Protein AF-A0A2V9Y1N3-F1 (afdb_monomer)

Mean predicted aligned error: 3.12 Å

Secondary structure (DSSP, 8-state):
--HHHHHHHHHHHHHHGGGTEEEEEEE----HHHHHHHHHHS-GGGGGGS--TTT--TGGGT---EEEEEETTT-PBP--SS-TT--SGGGSTT-TTS--

Solvent-accessible surface area (backbone atoms only — not comparable to full-atom values): 5989 Å² total; per-residue (Å²): 89,36,68,74,48,45,54,50,50,50,54,49,43,62,67,32,44,88,75,45,30,43,77,44,79,77,47,38,60,40,61,62,69,56,41,41,51,52,50,71,72,42,54,82,94,51,43,89,78,48,53,54,56,90,79,48,46,55,24,54,66,14,66,38,71,45,68,50,46,23,34,65,91,78,70,41,72,57,88,61,74,42,63,88,90,48,88,52,73,48,63,44,96,79,40,80,86,49,88,130

Sequence (100 aa):
LERPAAEALARVAQKLRPLGYGLLIHDAYRPWYVTKIFWDATPPDKKIFVADPQQGSRHNRGCAVDLTLYDFKTGTPVVMTGGYDEMSERSYAFYPGGTS

Foldseek 3Di:
DPPVQVVVLVVVQVVCVVVQKGKDWDAFQDALVVLVVCCVPDDPVLCVLGDDSVVTDCSPVRNDTDIFMAGNVVRGTDDAQDDVVDSDPSPDPVNPPDDD

Structure (mmCIF, N/CA/C/O backbone):
data_AF-A0A2V9Y1N3-F1
#
_entry.id   AF-A0A2V9Y1N3-F1
#
loop_
_atom_site.group_PDB
_atom_site.id
_atom_site.type_symbol
_atom_site.label_atom_id
_atom_site.label_alt_id
_atom_site.label_comp_id
_atom_site.label_asym_id
_atom_site.label_entity_id
_atom_site.label_seq_id
_atom_site.pdbx_PDB_ins_code
_atom_site.Cartn_x
_atom_site.Cartn_y
_atom_site.Cartn_z
_atom_site.occupancy
_atom_site.B_iso_or_equiv
_atom_site.auth_seq_id
_atom_site.auth_comp_id
_atom_site.auth_asym_id
_atom_site.auth_atom_id
_atom_site.pdbx_PDB_model_num
ATOM 1 N N . LEU A 1 1 ? 8.238 -9.474 6.139 1.00 92.69 1 LEU A N 1
ATOM 2 C CA . LEU A 1 1 ? 8.686 -8.106 6.479 1.00 92.69 1 LEU A CA 1
ATOM 3 C C . LEU A 1 1 ? 9.997 -8.214 7.231 1.00 92.69 1 LEU A C 1
ATOM 5 O O . LEU A 1 1 ? 10.141 -9.145 8.016 1.00 92.69 1 LEU A O 1
ATOM 9 N N . GLU A 1 2 ? 10.911 -7.279 7.010 1.00 97.38 2 GLU A N 1
ATOM 10 C CA . GLU A 1 2 ? 12.070 -7.099 7.884 1.00 97.38 2 GLU A CA 1
ATOM 11 C C . GLU A 1 2 ? 11.605 -6.727 9.296 1.00 97.38 2 GLU A C 1
ATOM 13 O O . GLU A 1 2 ? 10.575 -6.063 9.464 1.00 97.38 2 GLU A O 1
ATOM 18 N N . ARG A 1 3 ? 12.358 -7.146 10.321 1.00 98.00 3 ARG A N 1
ATOM 19 C CA . ARG A 1 3 ? 11.947 -6.993 11.730 1.00 98.00 3 ARG A CA 1
ATOM 20 C C . ARG A 1 3 ? 11.530 -5.554 12.088 1.00 98.00 3 ARG A C 1
ATOM 22 O O . ARG A 1 3 ? 10.438 -5.403 12.635 1.00 98.00 3 ARG A O 1
ATOM 29 N N . PRO A 1 4 ? 12.284 -4.493 11.729 1.00 98.06 4 PRO A N 1
ATOM 30 C CA . PRO A 1 4 ? 11.880 -3.124 12.058 1.00 98.06 4 PRO A CA 1
ATOM 31 C C . PRO A 1 4 ? 10.547 -2.705 11.420 1.00 98.06 4 PRO A C 1
ATOM 33 O O . PRO A 1 4 ? 9.755 -1.998 12.047 1.00 98.06 4 PRO A O 1
ATOM 36 N N . ALA A 1 5 ? 10.274 -3.156 10.191 1.00 97.81 5 ALA A N 1
ATOM 37 C CA . ALA A 1 5 ? 9.017 -2.878 9.500 1.00 97.81 5 ALA A CA 1
ATOM 38 C C . ALA A 1 5 ? 7.846 -3.629 10.153 1.00 97.81 5 ALA A C 1
ATOM 40 O O . ALA A 1 5 ? 6.783 -3.046 10.361 1.00 97.81 5 ALA A O 1
ATOM 41 N N . ALA A 1 6 ? 8.053 -4.891 10.542 1.00 98.31 6 ALA A N 1
ATOM 42 C CA . ALA A 1 6 ? 7.051 -5.685 11.253 1.00 98.31 6 ALA A CA 1
ATOM 43 C C . ALA A 1 6 ? 6.695 -5.077 12.622 1.00 98.31 6 ALA A C 1
ATOM 45 O O . ALA A 1 6 ? 5.521 -4.947 12.964 1.00 98.31 6 ALA A O 1
ATOM 46 N N . GLU A 1 7 ? 7.696 -4.641 13.387 1.00 98.56 7 GLU A N 1
ATOM 47 C CA . GLU A 1 7 ? 7.487 -3.982 14.680 1.00 98.56 7 GLU A CA 1
ATOM 48 C C . GLU A 1 7 ? 6.777 -2.630 14.529 1.00 98.56 7 GLU A C 1
ATOM 50 O O . GLU A 1 7 ? 5.910 -2.286 15.334 1.00 98.56 7 GLU A O 1
ATOM 55 N N . ALA A 1 8 ? 7.111 -1.856 13.491 1.00 98.50 8 ALA A N 1
ATOM 56 C CA . ALA A 1 8 ? 6.401 -0.619 13.178 1.00 98.50 8 ALA A CA 1
ATOM 57 C C . ALA A 1 8 ? 4.928 -0.882 12.845 1.00 98.50 8 ALA A C 1
ATOM 59 O O . ALA A 1 8 ? 4.053 -0.203 13.386 1.00 98.50 8 ALA A O 1
ATOM 60 N N . LEU A 1 9 ? 4.652 -1.900 12.030 1.00 98.44 9 LEU A N 1
ATOM 61 C CA . LEU A 1 9 ? 3.295 -2.303 11.679 1.00 98.44 9 LEU A CA 1
ATOM 62 C C . LEU A 1 9 ? 2.490 -2.735 12.913 1.00 98.44 9 LEU A C 1
ATOM 64 O O . LEU A 1 9 ? 1.341 -2.325 13.074 1.00 98.44 9 LEU A O 1
ATOM 68 N N . ALA A 1 10 ? 3.109 -3.480 13.833 1.00 98.50 10 ALA A N 1
ATOM 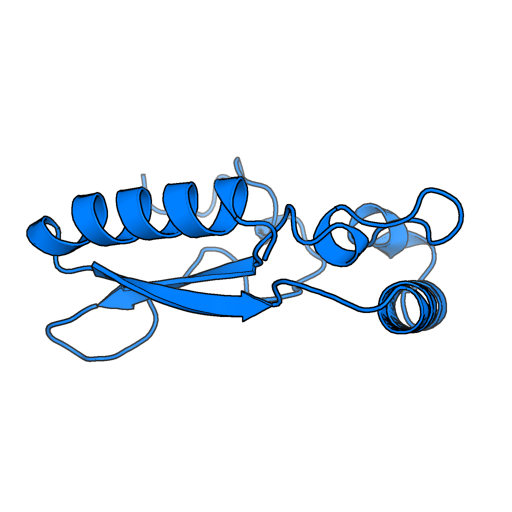69 C CA . ALA A 1 10 ? 2.484 -3.865 15.097 1.00 98.50 10 ALA A CA 1
ATOM 70 C C . ALA A 1 10 ? 2.111 -2.645 15.960 1.00 98.50 10 ALA A C 1
ATOM 72 O O . ALA A 1 10 ? 1.013 -2.594 16.516 1.00 98.50 10 ALA A O 1
ATOM 73 N N . ARG A 1 11 ? 2.977 -1.621 16.028 1.00 98.69 11 ARG A N 1
ATOM 74 C CA . ARG A 1 11 ? 2.662 -0.359 16.724 1.00 98.69 11 ARG A CA 1
ATOM 75 C C . ARG A 1 11 ? 1.495 0.385 16.072 1.00 98.69 11 ARG A C 1
ATOM 77 O O . ARG A 1 11 ? 0.679 0.961 16.786 1.00 98.69 11 ARG A O 1
ATOM 84 N N . VAL A 1 12 ? 1.395 0.375 14.740 1.00 98.25 12 VAL A N 1
ATOM 85 C CA . VAL A 1 12 ? 0.249 0.962 14.020 1.00 98.25 12 VAL A CA 1
ATOM 86 C C . VAL A 1 12 ? -1.037 0.209 14.359 1.00 98.25 12 VAL A C 1
ATOM 88 O O . VAL A 1 12 ? -2.013 0.840 14.756 1.00 98.25 12 VAL A O 1
ATOM 91 N N . ALA A 1 13 ? -1.026 -1.127 14.310 1.00 98.25 13 ALA A N 1
ATOM 92 C CA . ALA A 1 13 ? -2.182 -1.946 14.680 1.00 98.25 13 ALA A CA 1
ATOM 93 C C . ALA A 1 13 ? -2.660 -1.665 16.118 1.00 98.25 13 ALA A C 1
ATOM 95 O O . ALA A 1 13 ? -3.856 -1.513 16.362 1.00 98.25 13 ALA A O 1
ATOM 96 N N . GLN A 1 14 ? -1.731 -1.528 17.070 1.00 98.44 14 GLN A N 1
ATOM 97 C CA . GLN A 1 14 ? -2.055 -1.172 18.456 1.00 98.44 14 GLN A CA 1
ATOM 98 C C . GLN A 1 14 ? -2.696 0.216 18.576 1.00 98.44 14 GLN A C 1
ATOM 100 O O . GLN A 1 14 ? -3.641 0.378 19.344 1.00 98.44 14 GLN A O 1
ATOM 105 N N . LYS A 1 15 ? -2.216 1.204 17.810 1.00 98.50 15 LYS A N 1
ATOM 106 C CA . LYS A 1 15 ? -2.766 2.570 17.803 1.00 98.50 15 LYS A CA 1
ATOM 107 C C . LYS A 1 15 ? -4.150 2.663 17.158 1.00 98.50 15 LYS A C 1
ATOM 109 O O . LYS A 1 15 ? -4.951 3.486 17.585 1.00 98.50 15 LYS A O 1
ATOM 114 N N . LEU A 1 16 ? -4.435 1.829 16.160 1.00 98.00 16 LEU A N 1
ATOM 115 C CA . LEU A 1 16 ? -5.732 1.786 15.476 1.00 98.00 16 LEU A CA 1
ATOM 116 C C . LEU A 1 16 ? -6.806 1.049 16.282 1.00 98.00 16 LEU A C 1
ATOM 118 O O . LEU A 1 16 ? -7.986 1.379 16.184 1.00 98.00 16 LEU A O 1
ATOM 122 N N . ARG A 1 17 ? -6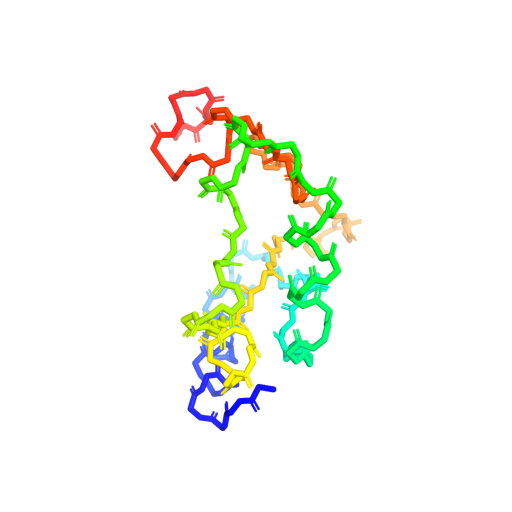.403 0.097 17.130 1.00 97.25 17 ARG A N 1
ATOM 123 C CA . ARG A 1 17 ? -7.320 -0.708 17.942 1.00 97.25 17 ARG A CA 1
ATOM 124 C C . ARG A 1 17 ? -8.335 0.108 18.767 1.00 97.25 17 ARG A C 1
ATOM 126 O O . ARG A 1 17 ? -9.517 -0.219 18.684 1.00 97.25 17 ARG A O 1
ATOM 133 N N . PRO A 1 18 ? -7.952 1.152 19.536 1.00 98.00 18 PRO A N 1
ATOM 134 C CA . PRO A 1 18 ? -8.922 1.979 20.264 1.00 98.00 18 PRO A CA 1
ATOM 135 C C . PRO A 1 18 ? -9.840 2.807 19.350 1.00 98.00 18 PRO A C 1
ATOM 137 O O . PRO A 1 18 ? -10.883 3.260 19.806 1.00 98.00 18 PRO A O 1
ATOM 14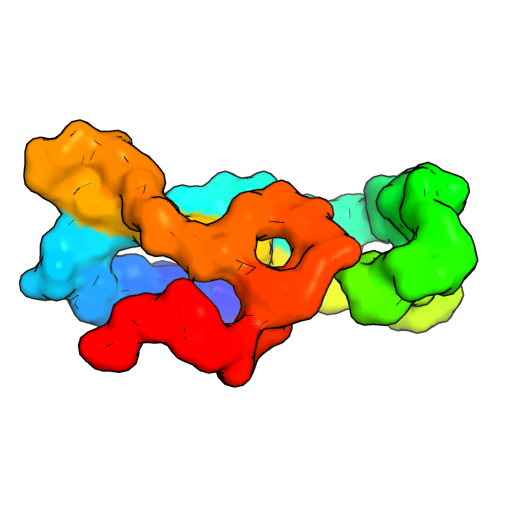0 N N . LEU A 1 19 ? -9.487 2.982 18.072 1.00 97.62 19 LEU A N 1
ATOM 141 C CA . LEU A 1 19 ? -10.319 3.652 17.068 1.00 97.62 19 LEU A CA 1
ATOM 142 C C . LEU A 1 19 ? -11.327 2.699 16.401 1.00 97.62 19 LEU A C 1
ATOM 144 O O . LEU A 1 19 ? -12.096 3.130 15.550 1.00 97.62 19 LEU A O 1
ATOM 148 N N . GLY A 1 20 ? -11.336 1.416 16.781 1.00 98.00 20 GLY A N 1
ATOM 149 C CA . GLY A 1 20 ? -12.233 0.409 16.210 1.00 98.00 20 GLY A CA 1
ATOM 150 C C . GLY A 1 20 ? -11.748 -0.196 14.892 1.00 98.00 20 GLY A C 1
ATOM 151 O O . GLY A 1 20 ? -12.522 -0.898 14.244 1.00 98.00 20 GLY A O 1
ATOM 152 N N . TYR A 1 21 ? -10.487 0.037 14.514 1.00 98.38 21 TYR A N 1
ATOM 153 C CA . TYR A 1 21 ? -9.923 -0.433 13.251 1.00 98.38 21 TYR A CA 1
ATOM 154 C C . TYR A 1 21 ? -8.824 -1.477 13.438 1.00 98.38 21 TYR A C 1
ATOM 156 O O . TYR A 1 21 ? -7.988 -1.390 14.344 1.00 98.38 21 TYR A O 1
ATOM 164 N N . GLY A 1 22 ? -8.784 -2.425 12.506 1.00 98.00 22 GLY A N 1
ATOM 165 C CA . GLY A 1 22 ? -7.664 -3.329 12.285 1.00 98.00 22 GLY A CA 1
ATOM 166 C C . GLY A 1 22 ? -7.016 -3.119 10.919 1.00 98.00 22 GLY A C 1
ATOM 167 O O . GLY A 1 22 ? -7.517 -2.377 10.078 1.00 98.00 22 GLY A O 1
ATOM 168 N N . LEU A 1 23 ? -5.884 -3.789 10.707 1.00 98.06 23 LEU A N 1
ATOM 169 C CA . LEU A 1 23 ? -5.156 -3.786 9.438 1.00 98.06 23 LEU A CA 1
ATOM 170 C C . LEU A 1 23 ? -5.470 -5.059 8.649 1.00 98.06 23 LEU A C 1
ATOM 172 O O . LEU A 1 23 ? -5.376 -6.157 9.199 1.00 98.06 23 LEU A O 1
ATOM 176 N N . LEU A 1 24 ? -5.779 -4.910 7.364 1.00 97.31 24 LEU A N 1
ATOM 177 C CA . LEU A 1 24 ? -5.873 -6.000 6.396 1.00 97.31 24 LEU A CA 1
ATOM 178 C C . LEU A 1 24 ? -4.712 -5.861 5.406 1.00 97.31 24 LEU A C 1
ATOM 180 O O . LEU A 1 24 ? -4.622 -4.861 4.700 1.00 97.31 24 LEU A O 1
ATOM 184 N N . ILE A 1 25 ? -3.807 -6.841 5.386 1.00 97.44 25 ILE A N 1
ATOM 185 C CA . ILE A 1 25 ? -2.585 -6.802 4.570 1.00 97.44 25 ILE A CA 1
ATOM 186 C C . ILE A 1 25 ? -2.866 -7.427 3.201 1.00 97.44 25 ILE A C 1
ATOM 188 O O . ILE A 1 25 ? -3.312 -8.571 3.136 1.00 97.44 25 ILE A O 1
ATOM 192 N N . HIS A 1 26 ? -2.571 -6.691 2.130 1.00 97.12 26 HIS A N 1
ATOM 193 C CA . HIS A 1 26 ? -2.660 -7.170 0.750 1.00 97.12 26 HIS A CA 1
ATOM 194 C C . HIS A 1 26 ? -1.326 -7.729 0.262 1.00 97.12 26 HIS A C 1
ATOM 196 O O . HIS A 1 26 ? -1.281 -8.843 -0.253 1.00 97.12 26 HIS A O 1
ATOM 202 N N . ASP A 1 27 ? -0.238 -6.989 0.481 1.00 97.62 27 ASP A N 1
ATOM 203 C CA . ASP A 1 27 ? 1.104 -7.431 0.117 1.00 97.62 27 ASP A CA 1
ATOM 204 C C . ASP A 1 27 ? 2.163 -6.921 1.099 1.00 97.62 27 ASP A C 1
ATOM 206 O O . ASP A 1 27 ? 1.991 -5.913 1.780 1.00 97.62 27 ASP A O 1
ATOM 210 N N . ALA A 1 28 ? 3.277 -7.639 1.195 1.00 97.56 28 ALA A N 1
ATOM 211 C CA . ALA A 1 28 ? 4.393 -7.312 2.066 1.00 97.56 28 ALA A CA 1
ATOM 212 C C . ALA A 1 28 ? 5.721 -7.658 1.384 1.00 97.56 28 ALA A C 1
ATOM 214 O O . ALA A 1 28 ? 6.182 -6.943 0.499 1.00 97.56 28 ALA A O 1
ATOM 215 N N . TYR A 1 29 ? 6.373 -8.750 1.793 1.00 97.88 29 TYR A N 1
ATOM 216 C CA . TYR A 1 29 ? 7.553 -9.205 1.070 1.00 97.88 29 TYR A CA 1
ATOM 217 C C . TYR A 1 29 ? 7.136 -9.767 -0.289 1.00 97.88 29 TYR A C 1
ATOM 219 O O . TYR A 1 29 ? 6.416 -10.760 -0.357 1.00 97.88 29 TYR A O 1
ATOM 227 N N . ARG A 1 30 ? 7.667 -9.162 -1.350 1.00 97.69 30 ARG A N 1
ATOM 228 C CA . ARG A 1 30 ? 7.449 -9.571 -2.737 1.00 97.69 30 ARG A CA 1
ATOM 229 C C . ARG A 1 30 ? 8.783 -10.035 -3.316 1.00 97.69 30 ARG A C 1
ATOM 231 O O . ARG A 1 30 ? 9.708 -9.225 -3.347 1.00 97.69 30 ARG A O 1
ATOM 238 N N . PRO A 1 31 ? 8.942 -11.280 -3.790 1.00 97.44 31 PRO A N 1
ATOM 239 C CA . PRO A 1 31 ? 10.148 -11.686 -4.509 1.00 97.44 31 PRO A CA 1
ATOM 240 C C . PRO A 1 31 ? 10.399 -10.811 -5.745 1.00 97.44 31 PRO A C 1
ATOM 242 O O . PRO A 1 31 ? 9.456 -10.371 -6.402 1.00 97.44 31 PRO A O 1
ATOM 245 N N . TRP A 1 32 ? 11.667 -10.580 -6.102 1.00 97.62 32 TRP A N 1
ATOM 246 C CA . TRP A 1 32 ? 12.024 -9.696 -7.224 1.00 97.62 32 TRP A CA 1
ATOM 247 C C . TRP A 1 32 ? 11.358 -10.091 -8.550 1.00 97.62 32 TRP A C 1
ATOM 249 O O . TRP A 1 32 ? 10.888 -9.223 -9.283 1.00 97.62 32 TRP A O 1
ATOM 259 N N . TYR A 1 33 ? 11.248 -11.393 -8.838 1.00 97.81 33 TYR A N 1
ATOM 260 C CA . TYR A 1 33 ? 10.636 -11.861 -10.085 1.00 97.81 33 TYR A CA 1
ATOM 261 C C . TYR A 1 33 ? 9.163 -11.438 -10.210 1.00 97.81 33 TYR A C 1
ATOM 263 O O . TYR A 1 33 ? 8.696 -11.191 -11.316 1.00 97.81 33 TYR A O 1
ATOM 271 N N . VAL A 1 34 ? 8.442 -11.277 -9.094 1.00 97.31 34 VAL A N 1
ATOM 272 C CA . VAL A 1 34 ? 7.061 -10.774 -9.101 1.00 97.31 34 VAL A CA 1
ATOM 273 C C . VAL A 1 34 ? 7.036 -9.286 -9.464 1.00 97.31 34 VAL A C 1
ATOM 275 O O . VAL A 1 34 ? 6.197 -8.875 -10.258 1.00 97.31 34 VAL A O 1
ATOM 278 N N . THR A 1 35 ? 7.996 -8.481 -8.981 1.00 97.19 35 THR A N 1
ATOM 279 C CA . THR A 1 35 ? 8.170 -7.088 -9.446 1.00 97.19 35 THR A CA 1
ATOM 280 C C . THR A 1 35 ? 8.378 -7.039 -10.958 1.00 97.19 35 THR A C 1
ATOM 282 O O . THR A 1 35 ? 7.777 -6.207 -11.633 1.00 97.19 35 THR A O 1
ATOM 285 N N . LYS A 1 36 ? 9.201 -7.944 -11.505 1.00 97.88 36 LYS A N 1
ATOM 286 C CA . LYS A 1 36 ? 9.438 -8.026 -12.952 1.00 97.88 36 LYS A CA 1
ATOM 287 C C . LYS A 1 36 ? 8.161 -8.380 -13.718 1.00 97.88 36 LYS A C 1
ATOM 289 O O . LYS A 1 36 ? 7.869 -7.717 -14.706 1.00 97.88 36 LYS A O 1
ATOM 294 N N . ILE A 1 37 ? 7.381 -9.349 -13.233 1.00 97.88 37 ILE A N 1
ATOM 295 C CA . ILE A 1 37 ? 6.085 -9.714 -13.827 1.00 97.88 37 ILE A CA 1
ATOM 296 C C . ILE A 1 37 ? 5.129 -8.516 -13.828 1.00 97.88 37 ILE A C 1
ATOM 298 O O . ILE A 1 37 ? 4.523 -8.230 -14.856 1.00 97.88 37 ILE A O 1
ATOM 302 N N . PHE A 1 38 ? 5.023 -7.784 -12.714 1.00 96.38 38 PHE A N 1
ATOM 303 C CA . PHE A 1 38 ? 4.161 -6.600 -12.633 1.00 96.38 38 PHE A CA 1
ATOM 304 C C . PHE A 1 38 ? 4.599 -5.535 -13.636 1.00 96.38 38 PHE A C 1
ATOM 306 O O . PHE A 1 38 ? 3.774 -4.998 -14.369 1.00 96.38 38 PHE A O 1
ATOM 313 N N . TRP A 1 39 ? 5.902 -5.266 -13.718 1.00 97.50 39 TRP A N 1
ATOM 314 C CA . TRP A 1 39 ? 6.457 -4.307 -14.668 1.00 97.50 39 TRP A CA 1
ATOM 315 C C . TRP A 1 39 ? 6.199 -4.682 -16.131 1.00 97.50 39 TRP A C 1
ATOM 317 O O . TRP A 1 39 ? 5.914 -3.802 -16.943 1.00 97.50 39 TRP A O 1
ATOM 327 N N . ASP A 1 40 ? 6.299 -5.9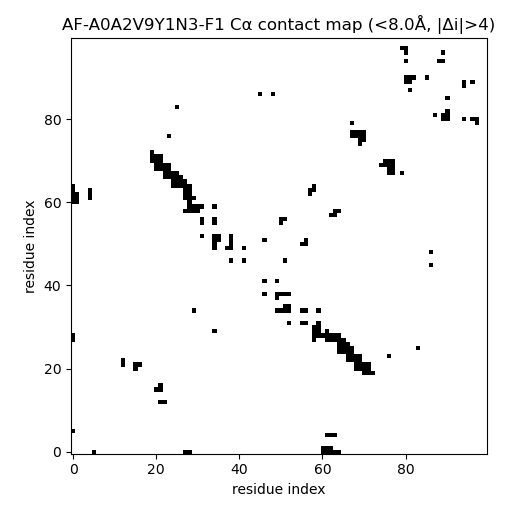68 -16.468 1.00 97.81 40 ASP A N 1
ATOM 328 C CA . ASP A 1 40 ? 6.086 -6.467 -17.830 1.00 97.81 40 ASP A CA 1
ATOM 329 C C . ASP A 1 40 ? 4.610 -6.459 -18.229 1.00 97.81 40 ASP A C 1
ATOM 331 O O . ASP A 1 40 ? 4.287 -6.176 -19.380 1.00 97.81 40 ASP A O 1
ATOM 335 N N . ALA A 1 41 ? 3.717 -6.734 -17.276 1.00 97.00 41 ALA A N 1
ATOM 336 C CA . ALA A 1 41 ? 2.274 -6.704 -17.485 1.00 97.00 41 ALA A CA 1
ATOM 337 C C . ALA A 1 41 ? 1.692 -5.278 -17.501 1.00 97.00 41 ALA A C 1
ATOM 339 O O . ALA A 1 41 ? 0.566 -5.084 -17.957 1.00 97.00 41 ALA A O 1
ATOM 340 N N . THR A 1 42 ? 2.432 -4.279 -17.006 1.00 97.00 42 THR A N 1
ATOM 341 C CA . THR A 1 42 ? 1.939 -2.900 -16.878 1.00 97.00 42 THR A CA 1
ATOM 342 C C . THR A 1 42 ? 2.193 -2.089 -18.157 1.00 97.00 42 THR A C 1
ATOM 344 O O . THR A 1 42 ? 3.348 -1.974 -18.590 1.00 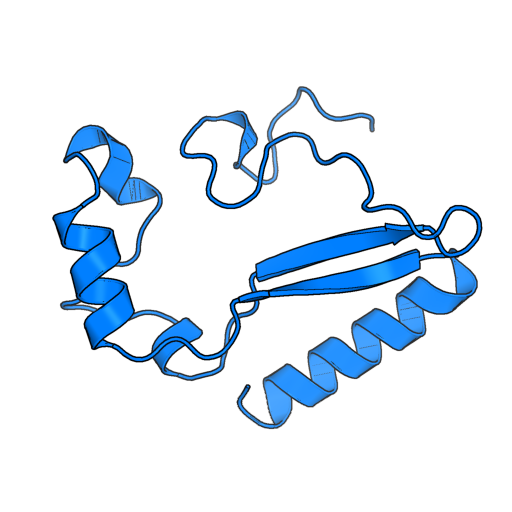97.00 42 THR A O 1
ATOM 347 N N . PRO A 1 43 ? 1.153 -1.459 -18.744 1.00 97.00 43 PRO A N 1
ATOM 348 C CA . PRO A 1 43 ? 1.299 -0.564 -19.889 1.00 97.00 43 PRO A CA 1
ATOM 349 C C . PRO A 1 43 ? 2.302 0.575 -19.641 1.00 97.00 43 PRO A C 1
ATOM 351 O O . PRO A 1 43 ? 2.408 1.053 -18.508 1.00 97.00 43 PRO A O 1
ATOM 354 N N . PRO A 1 44 ? 3.027 1.057 -20.672 1.00 96.69 44 PRO A N 1
ATOM 355 C CA . PRO A 1 44 ? 4.046 2.098 -20.513 1.00 96.69 44 PRO A CA 1
ATOM 356 C C . PRO A 1 44 ? 3.572 3.361 -19.777 1.00 96.69 44 PRO A C 1
ATOM 358 O O . PRO A 1 44 ? 4.297 3.874 -18.928 1.00 96.69 44 PRO A O 1
ATOM 361 N N . ASP A 1 45 ? 2.352 3.826 -20.045 1.00 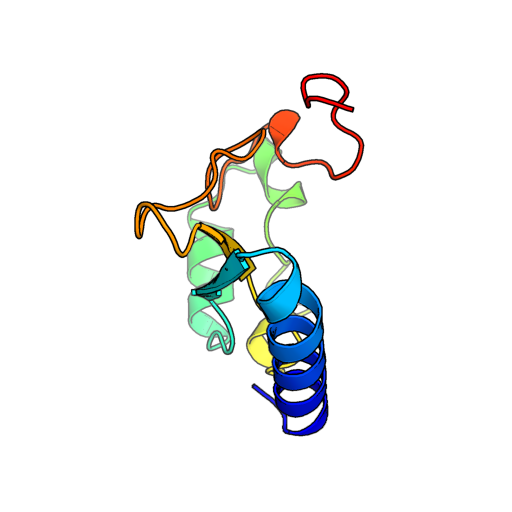96.50 45 ASP A N 1
ATOM 362 C CA . ASP A 1 45 ? 1.738 5.012 -19.431 1.00 96.50 45 ASP A CA 1
ATOM 363 C C . ASP A 1 45 ? 1.372 4.818 -17.948 1.00 96.50 45 ASP A C 1
ATOM 365 O O . ASP A 1 45 ? 1.166 5.789 -17.222 1.00 96.50 45 ASP A O 1
ATOM 369 N N . LYS A 1 46 ? 1.334 3.569 -17.473 1.00 96.50 46 LYS A N 1
ATOM 370 C CA . LYS A 1 46 ? 1.003 3.204 -16.090 1.00 96.50 46 LYS A CA 1
ATOM 371 C C . LYS A 1 46 ? 2.212 2.784 -15.261 1.00 96.50 46 LYS A C 1
ATOM 373 O O . LYS A 1 46 ? 2.078 2.531 -14.067 1.00 96.50 46 LYS A O 1
ATOM 378 N N . LYS A 1 47 ? 3.416 2.781 -15.838 1.00 95.75 47 LYS A N 1
ATOM 379 C CA . LYS A 1 47 ? 4.637 2.370 -15.125 1.00 95.75 47 LYS A CA 1
ATOM 380 C C . LYS A 1 47 ? 5.001 3.255 -13.937 1.00 95.75 47 LYS A C 1
ATOM 382 O O . LYS A 1 47 ? 5.745 2.815 -13.074 1.00 95.75 47 LYS A O 1
ATOM 387 N N . ILE A 1 48 ? 4.433 4.456 -13.839 1.00 95.12 48 ILE A N 1
ATOM 388 C CA . ILE A 1 48 ? 4.557 5.307 -12.648 1.00 95.12 48 ILE A CA 1
ATOM 389 C C . ILE A 1 48 ? 3.998 4.652 -11.369 1.00 95.12 48 ILE A C 1
ATOM 391 O O . ILE A 1 48 ? 4.396 5.040 -10.275 1.00 95.12 48 ILE A O 1
ATOM 395 N N . PHE A 1 49 ? 3.097 3.668 -11.496 1.00 94.94 49 PHE A N 1
ATOM 396 C CA . PHE A 1 49 ? 2.459 2.975 -10.371 1.00 94.94 49 PHE A CA 1
ATOM 397 C C . PHE A 1 49 ? 3.202 1.711 -9.923 1.00 94.94 49 PHE A C 1
ATOM 399 O O . PHE A 1 49 ? 2.868 1.142 -8.887 1.00 94.94 49 PHE A O 1
ATOM 406 N N . VAL A 1 50 ? 4.210 1.256 -10.672 1.00 95.75 50 VAL A N 1
ATOM 407 C CA . VAL A 1 50 ? 4.951 0.025 -10.366 1.00 95.75 50 VAL A CA 1
ATOM 408 C C . VAL A 1 50 ? 6.451 0.289 -10.312 1.00 95.75 50 VAL A C 1
ATOM 410 O O . VAL A 1 50 ? 6.988 1.133 -11.021 1.00 95.75 50 VAL A O 1
ATOM 413 N N . ALA A 1 51 ? 7.154 -0.432 -9.442 1.00 95.81 51 ALA A N 1
ATOM 414 C CA . ALA A 1 51 ? 8.594 -0.257 -9.294 1.00 95.81 51 ALA A CA 1
ATOM 415 C C . ALA A 1 51 ? 9.350 -0.786 -10.523 1.00 95.81 51 ALA A C 1
ATOM 417 O O . ALA A 1 51 ? 9.079 -1.895 -10.986 1.00 95.81 51 ALA A O 1
ATOM 418 N N . ASP A 1 52 ? 10.350 -0.033 -10.987 1.00 96.69 52 ASP A N 1
ATOM 419 C CA . ASP A 1 52 ? 11.286 -0.510 -12.004 1.00 96.69 52 ASP A CA 1
ATOM 420 C C . ASP A 1 52 ? 12.116 -1.677 -11.433 1.00 96.69 52 ASP A C 1
ATOM 422 O O . ASP A 1 52 ? 12.859 -1.489 -10.460 1.00 96.69 52 ASP A O 1
ATOM 426 N N . PRO A 1 53 ? 12.032 -2.890 -12.012 1.00 95.94 53 PRO A N 1
ATOM 427 C CA . PRO A 1 53 ? 12.770 -4.047 -11.526 1.00 95.94 53 PRO A CA 1
ATOM 428 C C . PRO A 1 53 ? 14.291 -3.833 -11.547 1.00 95.94 53 PRO A C 1
ATOM 430 O O . PRO A 1 53 ? 14.978 -4.460 -10.742 1.00 95.94 53 PRO A O 1
ATOM 433 N N . GLN A 1 54 ? 14.829 -2.935 -12.382 1.00 96.19 54 GLN A N 1
ATOM 434 C CA . GLN A 1 54 ? 16.261 -2.600 -12.387 1.00 96.19 54 GLN A CA 1
ATOM 435 C C . GLN A 1 54 ? 16.711 -1.894 -11.100 1.00 96.19 54 GLN A C 1
ATOM 437 O O . GLN A 1 54 ? 17.850 -2.051 -10.673 1.00 96.19 54 GLN A O 1
ATOM 442 N N . GLN A 1 55 ? 15.813 -1.145 -10.456 1.00 95.12 55 GLN A N 1
ATOM 443 C CA . GLN A 1 55 ? 16.067 -0.456 -9.183 1.00 95.12 55 GLN A CA 1
ATOM 444 C C . GLN A 1 55 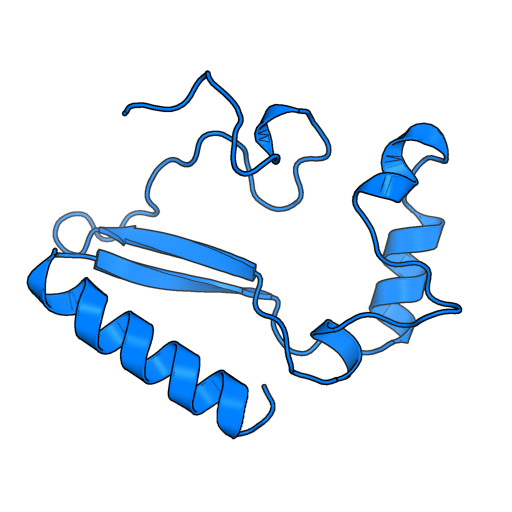? 15.618 -1.299 -7.973 1.00 95.12 55 GLN A C 1
ATOM 446 O O . GLN A 1 55 ? 15.982 -1.038 -6.818 1.00 95.12 55 GLN A O 1
ATOM 451 N N . GLY A 1 56 ? 14.816 -2.330 -8.248 1.00 92.81 56 GLY A N 1
ATOM 452 C CA . GLY A 1 56 ? 14.131 -3.144 -7.259 1.00 92.81 56 GLY A CA 1
ATOM 453 C C . GLY A 1 56 ? 13.000 -2.389 -6.558 1.00 92.81 56 GLY A C 1
ATOM 454 O O . GLY A 1 56 ? 12.807 -1.186 -6.701 1.00 92.81 56 GLY A O 1
ATOM 455 N N . SER A 1 57 ? 12.247 -3.117 -5.741 1.00 96.06 57 SER A N 1
ATOM 456 C CA . SER A 1 57 ? 11.149 -2.589 -4.932 1.00 96.06 57 SER A CA 1
ATOM 457 C C . SER A 1 57 ? 11.497 -2.614 -3.444 1.00 96.06 57 SER A C 1
ATOM 459 O O . SER A 1 57 ? 12.236 -3.484 -2.973 1.00 96.06 57 SER A O 1
ATOM 461 N N . ARG A 1 58 ? 10.904 -1.704 -2.661 1.00 96.94 58 ARG A N 1
ATOM 462 C CA . ARG A 1 58 ? 10.926 -1.786 -1.189 1.00 96.94 58 ARG A CA 1
ATOM 463 C C . ARG A 1 58 ? 10.296 -3.091 -0.685 1.00 96.94 58 ARG A C 1
ATOM 465 O O . ARG A 1 58 ? 10.766 -3.632 0.316 1.00 96.94 58 ARG A O 1
ATOM 472 N N . HIS A 1 59 ? 9.326 -3.642 -1.418 1.00 97.88 59 HIS A N 1
ATOM 473 C CA . HIS A 1 59 ? 8.749 -4.958 -1.133 1.00 97.88 59 HIS A CA 1
ATOM 474 C C . HIS A 1 59 ? 9.782 -6.087 -1.270 1.00 97.88 59 HIS A C 1
ATOM 476 O O . HIS A 1 59 ? 9.776 -7.017 -0.467 1.00 97.88 59 HIS A O 1
ATOM 482 N N . ASN A 1 60 ? 10.739 -5.979 -2.206 1.00 97.12 60 ASN A N 1
ATOM 483 C CA . ASN A 1 60 ? 11.814 -6.974 -2.367 1.00 97.12 60 ASN A CA 1
ATOM 484 C C . ASN A 1 60 ? 12.766 -7.016 -1.171 1.00 97.12 60 ASN A C 1
ATOM 486 O O . ASN A 1 60 ? 13.457 -8.008 -0.967 1.00 97.12 60 ASN A O 1
ATOM 490 N N . ARG A 1 61 ? 12.790 -5.943 -0.377 1.00 96.38 61 ARG A N 1
ATOM 491 C CA . ARG A 1 61 ? 13.623 -5.803 0.820 1.00 96.38 61 ARG A CA 1
ATOM 492 C C . ARG A 1 61 ? 12.823 -6.035 2.101 1.00 96.38 61 ARG A C 1
ATOM 494 O O . ARG A 1 61 ? 13.338 -5.780 3.173 1.00 96.38 61 ARG A O 1
ATOM 501 N N . GLY A 1 62 ? 11.548 -6.429 2.002 1.00 96.75 62 GLY A N 1
ATOM 502 C CA . GLY A 1 62 ? 10.674 -6.607 3.164 1.00 96.75 62 GLY A CA 1
ATOM 503 C C . GLY A 1 62 ? 10.370 -5.316 3.935 1.00 96.75 62 GLY A C 1
ATOM 504 O O . GLY A 1 62 ? 9.944 -5.400 5.086 1.00 96.75 62 GLY A O 1
ATOM 505 N N . CYS A 1 63 ? 10.574 -4.147 3.319 1.00 97.25 63 CYS A N 1
ATOM 506 C CA . CYS A 1 63 ? 10.459 -2.826 3.950 1.00 97.25 63 CYS A CA 1
ATOM 507 C C . CYS A 1 63 ? 9.214 -2.039 3.503 1.00 97.25 63 CYS A C 1
ATOM 509 O O . CYS A 1 63 ? 9.150 -0.829 3.714 1.00 97.25 63 CYS A O 1
ATOM 511 N N . ALA A 1 64 ? 8.254 -2.695 2.853 1.00 97.50 64 ALA A N 1
ATOM 512 C CA . ALA A 1 64 ? 6.985 -2.108 2.440 1.00 97.50 64 ALA A CA 1
ATOM 513 C C . ALA A 1 64 ? 5.835 -3.080 2.711 1.00 97.50 64 ALA A C 1
ATOM 515 O O . ALA A 1 64 ? 6.044 -4.294 2.791 1.00 97.50 64 ALA A O 1
ATOM 516 N N . VAL A 1 65 ? 4.646 -2.515 2.889 1.00 98.00 65 VAL A N 1
ATOM 517 C CA . VAL A 1 65 ? 3.393 -3.234 3.089 1.00 98.00 65 VAL A CA 1
ATOM 518 C C . VAL A 1 65 ? 2.283 -2.453 2.393 1.00 98.00 65 VAL A C 1
ATOM 520 O O . VAL A 1 65 ? 2.158 -1.249 2.615 1.00 98.00 65 VAL A O 1
ATOM 523 N N . ASP A 1 66 ? 1.492 -3.150 1.587 1.00 97.50 66 ASP A N 1
ATOM 524 C CA . ASP A 1 66 ? 0.242 -2.647 1.032 1.00 97.50 66 ASP A CA 1
ATOM 525 C C . ASP A 1 66 ? -0.891 -3.164 1.911 1.00 97.50 66 ASP A C 1
ATOM 527 O O . ASP A 1 66 ? -0.973 -4.361 2.204 1.00 97.50 66 ASP A O 1
ATOM 531 N N . LEU A 1 67 ? -1.748 -2.267 2.382 1.00 97.75 67 LEU A N 1
ATOM 532 C CA . LEU A 1 67 ? -2.792 -2.611 3.336 1.00 97.75 67 LEU A CA 1
ATOM 533 C C . LEU A 1 67 ? -3.995 -1.687 3.211 1.00 97.75 67 LEU A C 1
ATOM 535 O O . LEU A 1 67 ? -3.904 -0.584 2.676 1.00 97.75 67 LEU A O 1
ATOM 539 N N . THR A 1 68 ? -5.103 -2.139 3.779 1.00 97.31 68 THR A N 1
ATOM 540 C CA . THR A 1 68 ? -6.281 -1.325 4.061 1.00 97.31 68 THR A CA 1
ATOM 541 C C . THR A 1 68 ? -6.666 -1.454 5.537 1.00 97.31 68 THR A C 1
ATOM 543 O O . THR A 1 68 ? -6.076 -2.231 6.298 1.00 97.31 68 THR A O 1
ATOM 546 N N . LEU A 1 69 ? -7.654 -0.672 5.956 1.00 97.62 69 LEU A N 1
ATOM 547 C CA . LEU A 1 69 ? -8.294 -0.803 7.257 1.00 97.62 69 LEU A CA 1
ATOM 548 C C . LEU A 1 69 ? -9.482 -1.761 7.149 1.00 97.62 69 LEU A C 1
ATOM 550 O O . LEU A 1 69 ? -10.125 -1.843 6.106 1.00 97.62 69 LEU A O 1
ATOM 554 N N . TYR A 1 70 ? -9.819 -2.443 8.236 1.00 97.50 70 TYR A N 1
ATOM 555 C CA . TYR A 1 70 ? -11.133 -3.063 8.401 1.00 97.50 70 TYR A CA 1
ATOM 556 C C . TYR A 1 70 ? -11.758 -2.606 9.714 1.00 97.50 70 TYR A C 1
ATOM 558 O O . TYR A 1 70 ? -11.052 -2.345 10.691 1.00 97.50 70 TYR A O 1
ATOM 566 N N . ASP A 1 71 ? -13.078 -2.479 9.724 1.00 97.81 71 ASP A N 1
ATOM 567 C CA . ASP A 1 71 ? -13.839 -2.072 10.901 1.00 97.81 71 ASP A CA 1
ATOM 568 C C . ASP A 1 71 ? -14.147 -3.295 11.780 1.00 97.81 71 ASP A C 1
ATOM 570 O O . ASP A 1 71 ? -14.605 -4.329 11.296 1.00 97.81 71 ASP A O 1
ATOM 574 N N . PHE A 1 72 ? -13.890 -3.201 13.087 1.00 95.94 72 PHE A N 1
ATOM 575 C CA . PHE A 1 72 ? -14.098 -4.324 14.007 1.00 95.94 72 PHE A CA 1
ATOM 576 C C . PHE A 1 72 ? -15.563 -4.661 14.259 1.00 95.94 72 PHE A C 1
ATOM 578 O O . PHE A 1 72 ? -15.862 -5.804 14.599 1.00 95.94 72 PHE A O 1
ATOM 585 N N . LYS A 1 73 ? -16.470 -3.686 14.155 1.00 96.19 73 LYS A N 1
ATOM 586 C CA . LYS A 1 73 ? -17.891 -3.909 14.448 1.00 96.19 73 LYS A CA 1
ATOM 587 C C . LYS A 1 73 ? -18.549 -4.723 13.343 1.00 96.19 73 LYS A C 1
ATOM 589 O O . LYS A 1 73 ? -19.371 -5.589 13.616 1.00 96.19 73 LYS A O 1
ATOM 594 N N . THR A 1 74 ? -18.190 -4.415 12.106 1.00 96.62 74 THR A N 1
ATOM 595 C CA . THR A 1 74 ? -18.750 -4.997 10.886 1.00 96.62 74 THR A CA 1
ATOM 596 C C . THR A 1 74 ? -17.910 -6.156 10.357 1.00 96.62 74 THR A C 1
ATOM 598 O O . THR A 1 74 ? -18.434 -7.020 9.663 1.00 96.62 74 THR A O 1
ATOM 601 N N . GLY A 1 75 ? -16.613 -6.189 10.676 1.00 95.38 75 GLY A N 1
ATOM 602 C CA . GLY A 1 75 ? -15.657 -7.145 10.119 1.00 95.38 75 GLY A CA 1
ATOM 603 C C . GLY A 1 75 ? -15.319 -6.885 8.649 1.00 95.38 75 GLY A C 1
ATOM 604 O O . GLY A 1 75 ? -14.685 -7.729 8.017 1.00 95.38 75 GLY A O 1
ATOM 605 N N . THR A 1 76 ? -15.739 -5.749 8.084 1.00 96.94 76 THR A N 1
ATOM 606 C CA .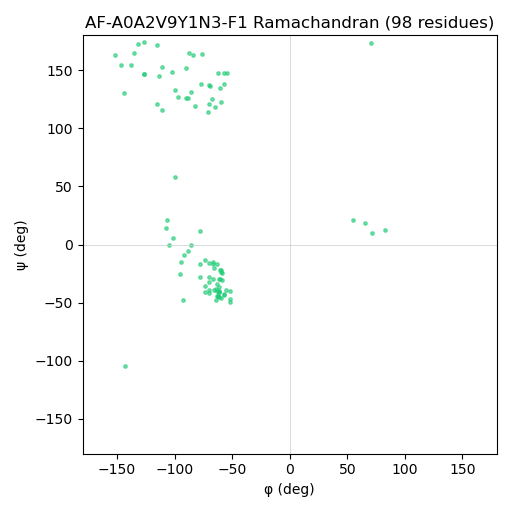 THR A 1 76 ? -15.586 -5.456 6.654 1.00 96.94 76 THR A CA 1
ATOM 607 C C . THR A 1 76 ? -14.435 -4.487 6.377 1.00 96.94 76 THR A C 1
ATOM 609 O O . THR A 1 76 ? -14.185 -3.600 7.202 1.00 96.94 76 THR A O 1
ATOM 612 N N . PRO A 1 77 ? -13.754 -4.599 5.218 1.00 96.75 77 PRO A N 1
ATOM 613 C CA . PRO A 1 77 ? -12.782 -3.602 4.780 1.00 96.75 77 PRO A CA 1
ATOM 614 C C . PRO A 1 77 ? -13.408 -2.208 4.684 1.00 96.75 77 PRO A C 1
ATOM 616 O O . PRO A 1 77 ? -14.524 -2.048 4.190 1.00 96.75 77 PRO A O 1
ATOM 619 N N . VAL A 1 78 ? -12.674 -1.195 5.134 1.00 95.31 78 VAL A N 1
ATOM 620 C CA . VAL A 1 78 ? -13.050 0.210 4.969 1.00 95.31 78 VAL A CA 1
ATOM 621 C C . VAL A 1 78 ? -12.933 0.577 3.493 1.00 95.31 78 VAL A C 1
ATOM 623 O O . VAL A 1 78 ? -11.957 0.227 2.825 1.00 95.31 78 VAL A O 1
ATOM 626 N N . VAL A 1 79 ? -13.932 1.300 2.986 1.00 92.75 79 VAL A N 1
ATOM 627 C CA . VAL A 1 79 ? -13.932 1.806 1.612 1.00 92.75 79 VAL A CA 1
ATOM 628 C C . VAL A 1 79 ? -12.903 2.929 1.497 1.00 92.75 79 VAL A C 1
ATOM 630 O O . VAL A 1 79 ? -13.059 3.986 2.103 1.00 92.75 79 VAL A O 1
ATOM 633 N N . MET A 1 80 ? -11.850 2.685 0.718 1.00 92.75 80 MET A N 1
ATOM 634 C CA . MET A 1 80 ? -10.831 3.681 0.386 1.00 92.75 80 MET A CA 1
ATOM 635 C C . MET A 1 80 ? -11.236 4.484 -0.854 1.00 92.75 80 MET A C 1
ATOM 637 O O . MET A 1 80 ? -12.127 4.088 -1.610 1.00 92.75 80 MET A O 1
ATOM 641 N N . THR A 1 81 ? -10.565 5.613 -1.091 1.00 93.25 81 THR A N 1
ATOM 642 C CA . THR A 1 81 ? -10.820 6.454 -2.271 1.00 93.25 81 THR A CA 1
ATOM 643 C C . THR A 1 81 ? -10.577 5.732 -3.579 1.00 93.25 81 THR A C 1
ATOM 645 O O . THR A 1 81 ? -11.250 6.079 -4.538 1.00 93.25 81 THR A O 1
ATOM 648 N N . GLY A 1 82 ? -9.660 4.766 -3.623 1.00 92.62 82 GLY A N 1
ATOM 649 C CA . GLY A 1 82 ? -9.365 3.889 -4.755 1.00 92.62 82 GLY A CA 1
ATOM 650 C C . GLY A 1 82 ? -9.221 2.434 -4.301 1.00 92.62 82 GLY A C 1
ATOM 651 O O . GLY A 1 82 ? -9.105 2.153 -3.106 1.00 92.62 82 GLY A O 1
ATOM 652 N N . GLY A 1 83 ? -9.271 1.505 -5.252 1.00 93.75 83 GLY A N 1
ATOM 653 C CA . GLY A 1 83 ? -9.062 0.080 -5.010 1.00 93.75 83 GLY A CA 1
ATOM 654 C C . GLY A 1 83 ? -7.590 -0.293 -4.811 1.00 93.75 83 GLY A C 1
A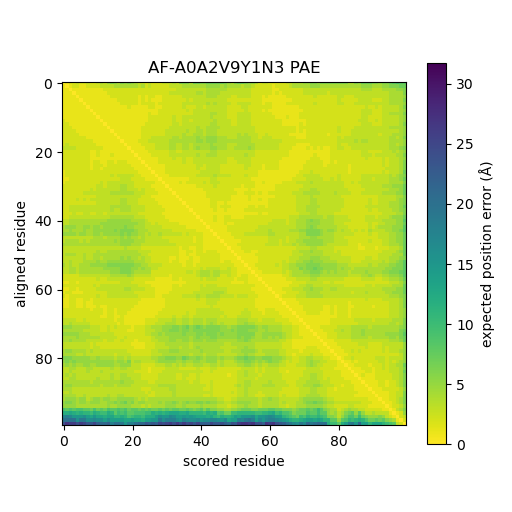TOM 655 O O . GLY A 1 83 ? -6.682 0.459 -5.166 1.00 93.75 83 GLY A O 1
ATOM 656 N N . TYR A 1 84 ? -7.356 -1.493 -4.273 1.00 94.06 84 TYR A N 1
ATOM 657 C CA . TYR A 1 84 ? -6.016 -2.081 -4.245 1.00 94.06 84 TYR A CA 1
ATOM 658 C C . TYR A 1 84 ? -5.488 -2.273 -5.678 1.00 94.06 84 TYR A C 1
ATOM 660 O O . TYR A 1 84 ? -6.235 -2.721 -6.547 1.00 94.06 84 TYR A O 1
ATOM 668 N N . ASP A 1 85 ? -4.226 -1.901 -5.912 1.00 93.56 85 ASP A N 1
ATOM 669 C CA . ASP A 1 85 ? -3.556 -1.886 -7.223 1.00 93.56 85 ASP A CA 1
ATOM 670 C C . ASP A 1 85 ? -4.280 -1.081 -8.327 1.00 93.56 85 ASP A C 1
ATOM 672 O O . ASP A 1 85 ? -4.016 -1.249 -9.521 1.00 93.56 85 ASP A O 1
ATOM 676 N N . GLU A 1 86 ? -5.166 -0.147 -7.960 1.00 95.00 86 GLU A N 1
ATOM 677 C CA . GLU A 1 86 ? -5.777 0.764 -8.927 1.00 95.00 86 GLU A CA 1
ATOM 678 C C . GLU A 1 86 ? -4.718 1.732 -9.494 1.00 95.00 86 GLU A C 1
ATOM 680 O O . GLU A 1 86 ? -4.047 2.456 -8.761 1.00 95.00 86 GLU A O 1
ATOM 685 N N . MET A 1 87 ? -4.575 1.783 -10.821 1.00 95.12 87 MET A N 1
ATOM 686 C CA . MET A 1 87 ? -3.603 2.648 -11.513 1.00 95.12 87 MET A CA 1
ATOM 687 C C . MET A 1 87 ? -4.267 3.927 -12.047 1.00 95.12 87 MET A C 1
ATOM 689 O O . MET A 1 87 ? -4.278 4.209 -13.258 1.00 95.12 87 MET A O 1
ATOM 693 N N . SER A 1 88 ? -4.875 4.683 -11.132 1.00 94.88 88 SER A N 1
ATOM 694 C CA . SER A 1 88 ? -5.606 5.923 -11.407 1.00 94.88 88 SER A CA 1
ATOM 695 C C . SER A 1 88 ? -5.193 7.047 -10.451 1.00 94.88 88 SER A C 1
ATOM 697 O O . SER A 1 88 ? -4.470 6.832 -9.478 1.00 94.88 88 SER A O 1
ATOM 699 N N . GLU A 1 89 ? -5.680 8.262 -10.707 1.00 94.00 89 GLU A N 1
ATOM 700 C CA . GLU A 1 89 ? -5.446 9.411 -9.825 1.00 94.00 89 GLU A CA 1
ATOM 701 C C . GLU A 1 89 ? -5.990 9.201 -8.400 1.00 94.00 89 GLU A C 1
ATOM 703 O O . GLU A 1 89 ? -5.499 9.819 -7.455 1.00 94.00 89 GLU A O 1
ATOM 708 N N . ARG A 1 90 ? -6.958 8.291 -8.220 1.00 94.75 90 ARG A N 1
ATOM 709 C CA . ARG A 1 90 ? -7.570 7.968 -6.919 1.00 94.75 90 ARG A CA 1
ATOM 710 C C . ARG A 1 90 ? -6.602 7.291 -5.945 1.00 94.75 90 ARG A C 1
ATOM 712 O O . ARG A 1 90 ? -6.889 7.250 -4.749 1.00 94.75 90 ARG A O 1
ATOM 719 N N . SER A 1 91 ? -5.472 6.798 -6.453 1.00 93.75 91 SER A N 1
ATOM 720 C CA . SER A 1 91 ? -4.420 6.121 -5.686 1.00 93.75 91 SER A CA 1
ATOM 721 C C . SER A 1 91 ? -3.367 7.076 -5.122 1.00 93.75 91 SER A C 1
ATOM 723 O O . SER A 1 91 ? -2.494 6.657 -4.362 1.00 93.75 91 SER A O 1
ATOM 725 N N . TYR A 1 92 ? -3.428 8.369 -5.461 1.00 92.75 92 TYR A N 1
ATOM 726 C CA . TYR A 1 92 ? -2.570 9.371 -4.833 1.00 92.75 92 TYR A CA 1
ATOM 727 C C . TYR A 1 92 ? -3.072 9.727 -3.431 1.00 92.75 92 TYR A C 1
ATOM 729 O O . TYR A 1 92 ? -4.257 9.962 -3.217 1.00 92.75 92 TYR A O 1
ATOM 737 N N . ALA A 1 93 ? -2.139 9.865 -2.483 1.00 90.25 93 ALA A N 1
ATOM 738 C CA . ALA A 1 93 ? -2.443 10.171 -1.080 1.00 90.25 93 ALA A CA 1
ATOM 739 C C . ALA A 1 93 ? -3.209 11.493 -0.868 1.00 90.25 93 ALA A C 1
ATOM 741 O O . ALA A 1 93 ? -3.892 11.649 0.137 1.00 90.25 93 ALA A O 1
ATOM 742 N N . PHE A 1 94 ? -3.090 12.436 -1.807 1.00 90.19 94 PHE A N 1
ATOM 743 C CA . PHE A 1 94 ? -3.758 13.741 -1.762 1.00 90.19 94 PHE A CA 1
ATOM 744 C C . PHE A 1 94 ? -4.917 13.849 -2.759 1.00 90.19 94 PHE A C 1
ATOM 746 O O . PHE A 1 94 ? -5.291 14.953 -3.153 1.00 90.19 94 PHE A O 1
ATOM 753 N N . TYR A 1 95 ? -5.468 12.719 -3.209 1.00 92.50 95 TYR A N 1
ATOM 754 C CA . TYR A 1 95 ? -6.635 12.726 -4.081 1.00 92.50 95 TYR A CA 1
ATOM 755 C C . TYR A 1 95 ? -7.823 13.421 -3.381 1.00 92.50 95 TYR A C 1
ATOM 757 O O . TYR A 1 95 ? -8.238 12.981 -2.307 1.00 92.50 95 TYR A O 1
ATOM 765 N N . PRO A 1 96 ? -8.403 14.488 -3.966 1.00 88.25 96 PRO A N 1
ATOM 766 C CA . PRO A 1 96 ? -9.387 15.329 -3.279 1.00 88.25 96 PRO A CA 1
ATOM 767 C C . PRO A 1 96 ? -10.764 14.675 -3.119 1.00 88.25 96 PRO A C 1
ATOM 769 O O . PRO A 1 96 ? -11.587 15.183 -2.368 1.00 88.25 96 PRO A O 1
ATOM 772 N N . GLY A 1 97 ? -11.041 13.567 -3.815 1.00 86.25 97 GLY A N 1
ATOM 773 C CA . GLY A 1 97 ? -12.339 12.885 -3.764 1.00 86.25 97 GLY A CA 1
ATOM 774 C C . GLY A 1 97 ? -12.566 12.015 -2.521 1.00 86.25 97 GLY A C 1
ATOM 775 O O . GLY A 1 97 ? -13.497 11.212 -2.518 1.00 86.25 97 GLY A O 1
ATOM 776 N N . GLY A 1 98 ? -11.710 12.119 -1.500 1.00 78.50 98 GLY A N 1
ATOM 777 C CA . GLY A 1 98 ? -11.915 11.490 -0.194 1.00 78.50 98 GLY A CA 1
ATOM 778 C C . GLY A 1 98 ? -12.800 12.314 0.740 1.00 78.50 98 GLY A C 1
ATOM 779 O O . GLY A 1 98 ? -13.018 13.505 0.534 1.00 78.50 98 GLY A O 1
ATOM 780 N N . THR A 1 99 ? -13.314 11.673 1.788 1.00 69.44 99 THR A N 1
ATOM 781 C CA . THR A 1 99 ? -13.984 12.366 2.895 1.00 69.44 99 THR A CA 1
ATOM 782 C C . THR A 1 99 ? -12.930 12.897 3.868 1.00 69.44 99 THR A C 1
ATOM 784 O O . THR A 1 99 ? -12.166 12.095 4.411 1.00 69.44 99 THR A O 1
ATOM 787 N N . SER A 1 100 ? -12.881 14.219 4.056 1.00 58.50 100 SER A N 1
ATOM 788 C CA . SER A 1 100 ? -12.041 14.897 5.059 1.00 58.50 100 SER A CA 1
ATOM 789 C C . SER A 1 100 ? -12.580 14.761 6.479 1.00 58.50 100 SER A C 1
ATOM 791 O O . SER A 1 100 ? -13.822 14.724 6.632 1.00 58.50 100 SER A O 1
#

pLDDT: mean 95.43, std 5.39, range [58.5, 98.69]

Nearest PDB structures (foldseek):
  5hnm-assembly3_C  TM=6.302E-01  e=3.366E-01  Enterococcus faecalis V583
  5zhw-assembly2_B  TM=6.552E-01  e=4.104E-01  Enterococcus faecalis V583
  4v34-assembly1_A  TM=2.936E-01  e=4.735E+00  Pseudomonas aeruginosa PAO1
  3hvw-assembly1_A  TM=3.498E-01  e=9.169E+00  Pseudomonas aeruginosa

Radius of gyration: 15.19 Å; Cα contacts (8 Å, |Δi|>4): 127; chains: 1; bounding box: 35×27×41 Å